Protein AF-A0A497IFX8-F1 (afdb_monomer)

Radius of gyration: 17.58 Å; Cα contacts (8 Å, |Δi|>4): 119; chains: 1; bounding box: 34×21×65 Å

Solvent-accessible surface area (backbone atoms only — not comparable to full-atom values): 5360 Å² total; per-residue (Å²): 134,54,68,55,56,51,52,52,50,53,53,49,53,38,50,75,72,70,38,50,74,76,50,68,42,40,52,40,98,60,76,58,83,64,88,74,44,51,65,51,49,47,52,30,22,76,68,69,72,37,53,37,34,36,35,43,32,28,39,81,51,100,88,43,74,48,70,49,79,44,78,40,41,72,78,72,76,74,76,72,74,74,76,76,80,75,85,126

Sequence (88 aa):
MGMKDEVVKSYKMLKEAGFKVEDIIFEGAMSVKAKDILDRIERLSNERSAFGNIRIVYSVDKNQTRNIVIPVGKAMPEVEEAEEDIGL

Mean predicted aligned error: 10.57 Å

Secondary structure (DSSP, 8-state):
--HHHHHHHHHHHHHHTT-EEEEEEEEESS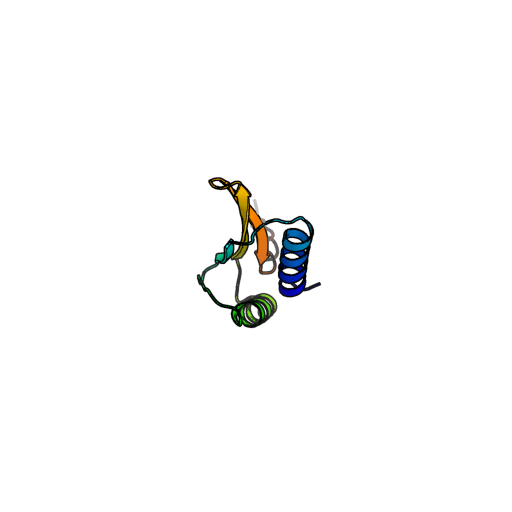EE-STTHHHHHHHHHHTT---EEEEEEEESSSS-EEEEEEEESPPPP-----------

Foldseek 3Di:
DFLLVVVVVVVVVCVVVVWAFDAKWWDWPDTDGDDCVSVVQRVCLVVLNTWTWIWGWIDPDPPDIDTDIDTTHDDDPPPPPPPPCPDD

Structure (mmCIF, N/CA/C/O backbone):
data_AF-A0A497IFX8-F1
#
_entry.id   AF-A0A497IFX8-F1
#
loop_
_atom_site.group_PDB
_atom_site.id
_atom_site.type_symbol
_atom_site.label_atom_id
_atom_site.label_alt_id
_atom_site.label_comp_id
_atom_site.label_asym_id
_atom_site.label_entity_id
_atom_site.label_seq_id
_atom_site.pdbx_PDB_ins_code
_atom_site.Cartn_x
_atom_site.Cartn_y
_atom_site.Cartn_z
_atom_site.occupancy
_atom_site.B_iso_or_equiv
_atom_site.auth_seq_id
_atom_site.auth_comp_id
_atom_site.auth_asym_id
_atom_site.auth_atom_id
_atom_site.pdbx_PDB_model_num
ATOM 1 N N . MET A 1 1 ? 9.529 10.874 -5.273 1.00 63.41 1 MET A N 1
ATOM 2 C CA . MET A 1 1 ? 8.899 9.953 -4.303 1.00 63.41 1 MET A CA 1
ATOM 3 C C . MET A 1 1 ? 8.508 8.704 -5.061 1.00 63.41 1 MET A C 1
ATOM 5 O O . MET A 1 1 ? 8.112 8.840 -6.214 1.00 63.41 1 MET A O 1
ATOM 9 N N . GLY A 1 2 ? 8.717 7.529 -4.471 1.00 77.38 2 GLY A N 1
ATOM 10 C CA . GLY A 1 2 ? 8.323 6.256 -5.078 1.00 77.38 2 GLY A CA 1
ATOM 11 C C . GLY A 1 2 ? 6.865 5.911 -4.778 1.00 77.38 2 GLY A C 1
ATOM 12 O O . GLY A 1 2 ? 6.259 6.485 -3.872 1.00 77.38 2 GLY A O 1
ATOM 13 N N . MET A 1 3 ? 6.317 4.934 -5.501 1.00 84.19 3 MET A N 1
ATOM 14 C CA . MET A 1 3 ? 4.969 4.412 -5.241 1.00 84.19 3 MET A CA 1
ATOM 15 C C . MET A 1 3 ? 4.821 3.948 -3.784 1.00 84.19 3 MET A C 1
ATOM 17 O O . MET A 1 3 ? 3.787 4.180 -3.157 1.00 84.19 3 MET A O 1
ATOM 21 N N . LYS A 1 4 ? 5.863 3.330 -3.211 1.00 83.19 4 LYS A N 1
ATOM 22 C CA . LYS A 1 4 ? 5.829 2.845 -1.828 1.00 83.19 4 LYS A CA 1
ATOM 23 C C . LYS A 1 4 ? 5.633 3.994 -0.845 1.00 83.19 4 LYS A C 1
ATOM 25 O O . LYS A 1 4 ? 4.837 3.873 0.087 1.00 83.19 4 LYS A O 1
ATOM 30 N N . ASP A 1 5 ? 6.318 5.113 -1.070 1.00 86.50 5 ASP A N 1
ATOM 31 C CA . ASP A 1 5 ? 6.187 6.307 -0.236 1.00 86.50 5 ASP A CA 1
ATOM 32 C C . ASP A 1 5 ? 4.762 6.865 -0.290 1.00 86.50 5 ASP A C 1
ATOM 34 O O . ASP A 1 5 ? 4.216 7.262 0.741 1.00 86.50 5 ASP A O 1
ATOM 38 N N . GLU A 1 6 ? 4.139 6.865 -1.470 1.00 87.25 6 GLU A N 1
ATOM 39 C CA . GLU A 1 6 ? 2.751 7.298 -1.647 1.00 87.25 6 GLU A CA 1
ATOM 40 C C . GLU A 1 6 ? 1.774 6.377 -0.921 1.00 87.25 6 GLU A C 1
ATOM 42 O O . GLU A 1 6 ? 0.935 6.865 -0.164 1.00 87.25 6 GLU A O 1
ATOM 47 N N . VAL A 1 7 ? 1.932 5.055 -1.044 1.00 87.38 7 VAL A N 1
ATOM 48 C CA . VAL A 1 7 ? 1.097 4.081 -0.322 1.00 87.38 7 VAL A CA 1
ATOM 49 C C . VAL A 1 7 ? 1.220 4.271 1.191 1.00 87.38 7 VAL A C 1
ATOM 51 O O . VAL A 1 7 ? 0.211 4.335 1.898 1.00 87.38 7 VAL A O 1
ATOM 54 N N . VAL A 1 8 ? 2.448 4.404 1.705 1.00 89.94 8 VAL A N 1
ATOM 55 C CA . VAL A 1 8 ? 2.702 4.610 3.140 1.00 89.94 8 VAL A CA 1
ATOM 56 C C . VAL A 1 8 ? 2.115 5.937 3.617 1.00 89.94 8 VAL A C 1
ATOM 58 O O . VAL A 1 8 ? 1.511 5.988 4.692 1.00 89.94 8 VAL A O 1
ATOM 61 N N . LYS A 1 9 ? 2.260 7.008 2.832 1.00 91.94 9 LYS A N 1
ATOM 62 C CA . LYS A 1 9 ? 1.696 8.322 3.152 1.00 91.94 9 LYS A CA 1
ATOM 63 C C . LYS A 1 9 ? 0.170 8.268 3.200 1.00 91.94 9 LYS A C 1
ATOM 65 O O . LYS A 1 9 ? -0.410 8.689 4.198 1.00 91.94 9 LYS A O 1
ATOM 70 N N . SER A 1 10 ? -0.475 7.700 2.182 1.00 89.69 10 SER A N 1
ATOM 71 C CA . SER A 1 10 ? -1.932 7.548 2.130 1.00 89.69 10 SER A CA 1
ATOM 72 C C . SER A 1 10 ? -2.462 6.694 3.282 1.00 89.69 10 SER A C 1
ATOM 74 O O . SER A 1 10 ? -3.452 7.062 3.911 1.00 89.69 10 SER A O 1
ATOM 76 N N . TYR A 1 11 ? -1.776 5.601 3.628 1.00 88.94 11 TYR A N 1
ATOM 77 C CA . TYR A 1 11 ? -2.133 4.773 4.782 1.00 88.94 11 TYR A CA 1
ATOM 78 C C . TYR A 1 11 ? -2.076 5.550 6.105 1.00 88.94 11 TY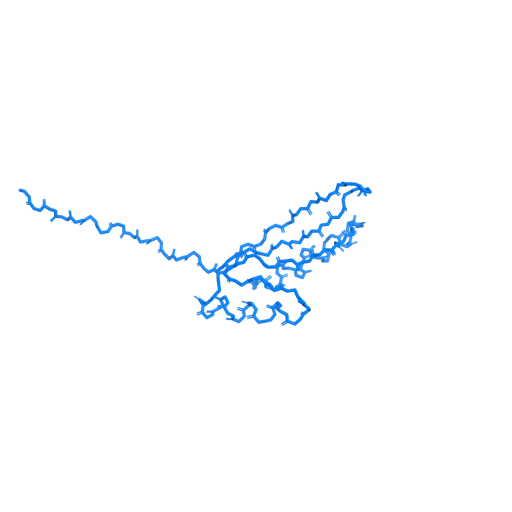R A C 1
ATOM 80 O O . TYR A 1 11 ? -3.000 5.464 6.916 1.00 88.94 11 TYR A O 1
ATOM 88 N N . LYS A 1 12 ? -1.002 6.322 6.328 1.00 92.25 12 LYS A N 1
ATOM 89 C CA . LYS A 1 12 ? -0.850 7.147 7.536 1.00 92.25 12 LYS A CA 1
ATOM 90 C C . LYS A 1 12 ? -1.932 8.219 7.621 1.00 92.25 12 LYS A C 1
ATOM 92 O O . LYS A 1 12 ? -2.586 8.312 8.653 1.00 92.25 12 LYS A O 1
ATOM 97 N N . MET A 1 13 ? -2.182 8.939 6.525 1.00 93.88 13 MET A N 1
ATOM 98 C CA . MET A 1 13 ? -3.228 9.965 6.465 1.00 93.88 13 MET A CA 1
ATOM 99 C C . MET A 1 13 ? -4.613 9.396 6.795 1.00 93.88 13 MET A C 1
ATOM 101 O O . MET A 1 13 ? -5.358 10.002 7.559 1.00 93.88 13 MET A O 1
ATOM 105 N N . LEU A 1 14 ? -4.955 8.214 6.266 1.00 91.25 14 LEU A N 1
ATOM 106 C CA . LEU A 1 14 ? -6.230 7.559 6.573 1.00 91.25 14 LEU A CA 1
ATOM 107 C C . LEU A 1 14 ? -6.342 7.191 8.057 1.00 91.25 14 LEU A C 1
ATOM 109 O O . LEU A 1 14 ? -7.387 7.424 8.661 1.00 91.25 14 LEU A O 1
ATOM 113 N N . LYS A 1 15 ? -5.265 6.673 8.659 1.00 90.56 15 LYS A N 1
ATOM 114 C CA . LYS A 1 15 ? -5.237 6.375 10.097 1.00 90.56 15 LYS A CA 1
ATOM 115 C C . LYS A 1 15 ? -5.363 7.619 10.967 1.00 90.56 15 LYS A C 1
ATOM 117 O O . LYS A 1 15 ? -6.114 7.593 11.935 1.00 90.56 15 LYS A O 1
ATOM 122 N N . GLU A 1 16 ? -4.645 8.687 10.634 1.00 93.94 16 GLU A N 1
ATOM 123 C CA . GLU A 1 16 ? -4.703 9.963 11.359 1.00 93.94 16 GLU A CA 1
ATOM 124 C C . GLU A 1 16 ? -6.095 10.602 11.271 1.00 93.94 16 GLU A C 1
ATOM 126 O O . GLU A 1 16 ? -6.571 11.179 12.244 1.00 93.94 16 GLU A O 1
ATOM 131 N N . ALA A 1 17 ? -6.787 10.422 10.143 1.00 91.75 17 ALA A N 1
ATOM 132 C CA . ALA A 1 17 ? -8.170 10.852 9.949 1.00 91.75 17 ALA A CA 1
ATOM 133 C C . ALA A 1 17 ? -9.220 9.920 10.597 1.00 91.75 17 ALA A C 1
ATOM 135 O O . ALA A 1 17 ? -10.416 10.186 10.496 1.00 91.75 17 ALA A O 1
ATOM 136 N N . GLY A 1 18 ? -8.803 8.832 11.256 1.00 91.19 18 GLY A N 1
ATOM 137 C CA . GLY A 1 18 ? -9.698 7.895 11.942 1.00 91.19 18 GLY A CA 1
ATOM 138 C C . GLY A 1 18 ? -10.384 6.867 11.035 1.00 91.19 18 GLY A C 1
ATOM 139 O O . GLY A 1 18 ? -11.256 6.134 11.501 1.00 91.19 18 GLY A O 1
ATOM 140 N N . PHE A 1 19 ? -9.994 6.767 9.762 1.00 91.88 19 PHE A N 1
ATOM 141 C CA . PHE A 1 19 ? -10.522 5.747 8.861 1.00 91.88 19 PHE A CA 1
ATOM 142 C C . PHE A 1 19 ? -9.876 4.383 9.117 1.00 91.88 19 PHE A C 1
ATOM 144 O O . PHE A 1 19 ? -8.671 4.257 9.362 1.00 91.88 19 PHE A O 1
ATOM 151 N N . LYS A 1 20 ? -10.682 3.324 8.992 1.00 90.94 20 LYS A N 1
ATOM 152 C CA . LYS A 1 20 ? -10.197 1.944 9.029 1.00 90.94 20 LYS A CA 1
ATOM 153 C C . LYS A 1 20 ? -9.797 1.510 7.622 1.00 90.94 20 LYS A C 1
ATOM 155 O O . LYS A 1 20 ? -10.645 1.410 6.743 1.00 90.94 20 LYS A O 1
ATOM 160 N N . VAL A 1 21 ? -8.509 1.242 7.418 1.00 88.50 21 VAL A N 1
ATOM 161 C CA . VAL A 1 21 ? -8.011 0.610 6.188 1.00 88.50 21 VAL A CA 1
ATOM 162 C C . VAL A 1 21 ? -8.321 -0.883 6.252 1.00 88.50 21 VAL A C 1
ATOM 164 O O . VAL A 1 21 ? -7.897 -1.554 7.193 1.00 88.50 21 VAL A O 1
ATOM 167 N N . GLU A 1 22 ? -9.068 -1.378 5.270 1.00 88.38 22 GLU A N 1
ATOM 168 C CA . GLU A 1 22 ? -9.505 -2.774 5.181 1.00 88.38 22 GLU A CA 1
ATOM 169 C C . GLU A 1 22 ? -8.504 -3.627 4.399 1.00 88.38 22 GLU A C 1
ATOM 171 O O . GLU A 1 22 ? -8.145 -4.714 4.846 1.00 88.38 22 GLU A O 1
ATOM 176 N N . ASP A 1 23 ? -8.030 -3.130 3.252 1.00 84.44 23 ASP A N 1
ATOM 177 C CA . ASP A 1 23 ? -7.104 -3.867 2.388 1.00 84.44 23 ASP A CA 1
ATOM 178 C C . ASP A 1 23 ? -6.234 -2.917 1.544 1.00 84.44 23 ASP A C 1
ATOM 180 O O . ASP A 1 23 ? -6.586 -1.757 1.310 1.00 84.44 23 ASP A O 1
ATOM 1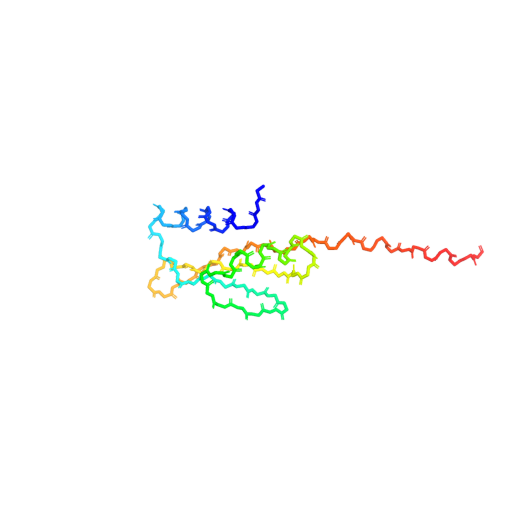84 N N . ILE A 1 24 ? -5.090 -3.419 1.079 1.00 83.50 24 ILE A N 1
ATOM 185 C CA . ILE A 1 24 ? -4.217 -2.758 0.104 1.00 83.50 24 ILE A CA 1
ATOM 186 C C . ILE A 1 24 ? -3.953 -3.760 -1.017 1.00 83.50 24 ILE A C 1
ATOM 188 O O . ILE A 1 24 ? -3.266 -4.762 -0.822 1.00 83.50 24 ILE A O 1
ATOM 192 N N . ILE A 1 25 ? -4.504 -3.485 -2.194 1.00 81.81 25 ILE A N 1
ATOM 193 C CA . ILE A 1 25 ? -4.571 -4.422 -3.316 1.00 81.81 25 ILE A CA 1
ATOM 194 C C . ILE A 1 25 ? -3.768 -3.860 -4.481 1.00 81.81 25 ILE A C 1
ATOM 196 O O . ILE A 1 25 ? -3.961 -2.709 -4.856 1.00 81.81 25 ILE A O 1
ATOM 200 N N . PHE A 1 26 ? -2.914 -4.674 -5.095 1.00 80.06 26 PHE A N 1
ATOM 201 C CA . PHE A 1 26 ? -2.347 -4.360 -6.404 1.00 80.06 26 PHE A CA 1
ATOM 202 C C . PHE A 1 26 ? -3.141 -5.054 -7.517 1.00 80.06 26 PHE A C 1
ATOM 204 O O . PHE A 1 26 ? -3.278 -6.279 -7.527 1.00 80.06 26 PHE A O 1
ATOM 211 N N . GLU A 1 27 ? -3.649 -4.259 -8.452 1.00 75.06 27 GLU A N 1
ATOM 212 C CA . GLU A 1 27 ? -4.332 -4.672 -9.674 1.00 75.06 27 GLU A CA 1
ATOM 213 C C . GLU A 1 27 ? -3.445 -4.342 -10.880 1.00 75.06 27 GLU A C 1
ATOM 215 O O . GLU A 1 27 ? -3.438 -3.220 -11.382 1.00 75.06 27 GLU A O 1
ATOM 220 N N . GLY A 1 28 ? -2.687 -5.329 -11.345 1.00 70.12 28 GLY A N 1
ATOM 221 C CA . GLY A 1 28 ? -1.946 -5.287 -12.606 1.00 70.12 28 GLY A CA 1
ATOM 222 C C . GLY A 1 28 ? -2.006 -6.654 -13.285 1.00 70.12 28 GLY A C 1
ATOM 223 O O . GLY A 1 28 ? -2.801 -7.503 -12.885 1.00 70.12 28 GLY A O 1
ATOM 224 N N . ALA A 1 29 ? -1.120 -6.927 -14.248 1.00 59.44 29 ALA A N 1
ATOM 225 C CA . ALA A 1 29 ? -0.990 -8.268 -14.850 1.00 59.44 29 ALA A CA 1
ATOM 226 C C . ALA A 1 29 ? -0.694 -9.390 -13.820 1.00 59.44 29 ALA A C 1
ATOM 228 O O . ALA A 1 29 ? -0.748 -10.574 -14.140 1.00 59.44 29 ALA A O 1
ATOM 229 N N . MET A 1 30 ? -0.401 -9.019 -12.571 1.00 53.78 30 MET A N 1
ATOM 230 C CA . MET A 1 30 ? -0.2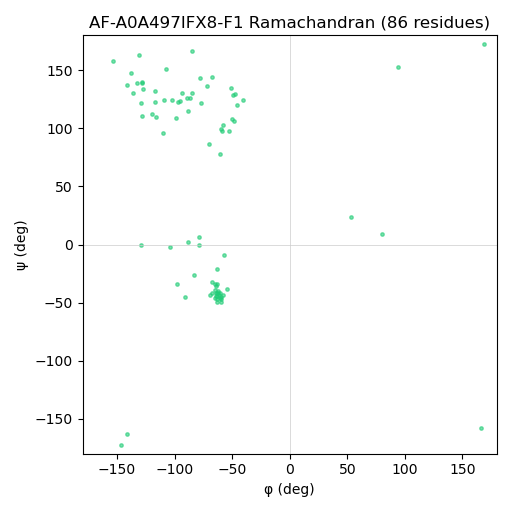94 -9.902 -11.418 1.00 53.78 30 MET A CA 1
ATOM 231 C C . MET A 1 30 ? -1.151 -9.338 -10.274 1.00 53.78 30 MET A C 1
ATOM 233 O O . MET A 1 30 ? -0.902 -8.223 -9.823 1.00 53.78 30 MET A O 1
ATOM 237 N N . SER A 1 31 ? -2.129 -10.097 -9.769 1.00 48.03 31 SER A N 1
ATOM 238 C CA . SER A 1 31 ? -2.790 -9.788 -8.490 1.00 48.03 31 SER A CA 1
ATOM 239 C C . SER A 1 31 ? -2.002 -10.409 -7.348 1.00 48.03 31 SER A C 1
ATOM 241 O O . SER A 1 31 ? -1.746 -11.614 -7.351 1.00 48.03 31 SER A O 1
ATOM 243 N N . VAL A 1 32 ? -1.621 -9.604 -6.356 1.00 54.12 32 VAL A N 1
ATOM 244 C CA . VAL A 1 32 ? -0.823 -10.091 -5.226 1.00 54.12 32 VAL A CA 1
ATOM 245 C C . VAL A 1 32 ? -1.275 -9.451 -3.911 1.00 54.12 32 VAL A C 1
ATOM 247 O O . VAL A 1 32 ? -1.534 -8.252 -3.858 1.00 54.12 32 VAL A O 1
ATOM 250 N N . LYS A 1 33 ? -1.368 -10.261 -2.847 1.00 53.06 33 LYS A N 1
ATOM 251 C CA . LYS A 1 33 ? -1.744 -9.861 -1.479 1.00 53.06 33 LYS A CA 1
ATOM 252 C C . LYS A 1 33 ? -0.594 -10.195 -0.520 1.00 53.06 33 LYS A C 1
ATOM 254 O O . LYS A 1 33 ? -0.336 -11.381 -0.359 1.00 53.06 33 LYS A O 1
ATOM 259 N N . ALA A 1 34 ? 0.094 -9.208 0.076 1.00 52.38 34 ALA A N 1
ATOM 260 C CA . ALA A 1 34 ? 0.867 -9.307 1.341 1.00 52.38 34 ALA A CA 1
ATOM 261 C C . ALA A 1 34 ? 1.760 -8.065 1.599 1.00 52.38 34 ALA A C 1
ATOM 263 O O . ALA A 1 34 ? 1.908 -7.187 0.756 1.00 52.38 34 ALA A O 1
ATOM 264 N N . LYS A 1 35 ? 2.371 -8.017 2.793 1.00 55.38 35 LYS A N 1
ATOM 265 C CA . LYS A 1 35 ? 3.198 -6.922 3.342 1.00 55.38 35 LYS A CA 1
ATOM 266 C C . LYS A 1 35 ? 4.544 -6.702 2.623 1.00 55.38 35 LYS A C 1
ATOM 268 O O . LYS A 1 35 ? 4.965 -5.559 2.500 1.00 55.38 35 LYS A O 1
ATOM 273 N N . ASP A 1 36 ? 5.163 -7.762 2.096 1.00 61.22 36 ASP A N 1
ATOM 274 C CA . ASP A 1 36 ? 6.479 -7.707 1.416 1.00 61.22 36 ASP A CA 1
ATOM 275 C C . ASP A 1 36 ? 6.373 -7.404 -0.091 1.00 61.22 36 ASP A C 1
ATOM 277 O O . ASP A 1 36 ? 7.355 -7.380 -0.834 1.00 61.22 36 ASP A O 1
ATOM 281 N N . ILE A 1 37 ? 5.149 -7.194 -0.572 1.00 70.12 37 ILE A N 1
ATOM 282 C CA . ILE A 1 37 ? 4.837 -7.028 -1.990 1.00 70.12 37 ILE A CA 1
ATOM 283 C C . ILE A 1 37 ? 5.053 -5.602 -2.475 1.00 70.12 37 ILE A C 1
ATOM 285 O O . ILE A 1 37 ? 5.355 -5.423 -3.648 1.00 70.12 37 ILE A O 1
ATOM 289 N N . LEU A 1 38 ? 4.968 -4.603 -1.595 1.00 71.25 38 LEU A N 1
ATOM 290 C CA . LEU A 1 38 ? 5.209 -3.209 -1.975 1.00 71.25 38 LEU A CA 1
ATOM 291 C C . LEU A 1 38 ? 6.640 -3.018 -2.487 1.00 71.25 38 LEU A C 1
ATOM 293 O O . LEU A 1 38 ? 6.828 -2.431 -3.547 1.00 71.25 38 LEU A O 1
ATOM 297 N N . ASP A 1 39 ? 7.620 -3.618 -1.809 1.00 75.25 39 ASP A N 1
ATOM 298 C CA . ASP A 1 39 ? 9.032 -3.574 -2.209 1.00 75.25 39 ASP A CA 1
ATOM 299 C C . ASP A 1 39 ? 9.251 -4.289 -3.546 1.00 75.25 39 ASP A C 1
ATOM 301 O O . ASP A 1 39 ? 9.987 -3.820 -4.418 1.00 75.25 39 ASP A O 1
ATOM 305 N N . ARG A 1 40 ? 8.562 -5.418 -3.742 1.00 72.94 40 ARG A N 1
ATOM 306 C CA . ARG A 1 40 ? 8.635 -6.194 -4.982 1.00 72.94 40 ARG A CA 1
ATOM 307 C C . ARG A 1 40 ? 7.977 -5.467 -6.157 1.00 72.94 40 ARG A C 1
ATOM 309 O O . ARG A 1 40 ? 8.553 -5.457 -7.241 1.00 72.94 40 ARG A O 1
ATOM 316 N N . ILE A 1 41 ? 6.808 -4.857 -5.961 1.00 73.25 41 ILE A N 1
ATOM 317 C CA . ILE A 1 41 ? 6.114 -4.075 -6.994 1.00 73.25 41 ILE A CA 1
ATOM 318 C C . ILE A 1 41 ? 6.913 -2.815 -7.320 1.00 73.25 41 ILE A C 1
ATOM 320 O O . ILE A 1 41 ? 7.053 -2.486 -8.491 1.00 73.25 41 ILE A O 1
ATOM 324 N N . GLU A 1 42 ? 7.463 -2.120 -6.325 1.00 74.62 42 GLU A N 1
ATOM 325 C CA . GLU A 1 42 ? 8.284 -0.929 -6.553 1.00 74.62 42 GLU A CA 1
ATOM 326 C C . GLU A 1 42 ? 9.507 -1.260 -7.409 1.00 74.62 42 GLU A C 1
ATOM 328 O O . GLU A 1 42 ? 9.768 -0.578 -8.403 1.00 74.62 42 GLU A O 1
ATOM 333 N N . ARG A 1 43 ? 10.197 -2.367 -7.105 1.00 74.06 43 ARG A N 1
ATOM 334 C CA . ARG A 1 43 ? 11.304 -2.849 -7.936 1.00 74.06 43 ARG A CA 1
ATOM 335 C C . ARG A 1 43 ? 10.854 -3.164 -9.366 1.00 74.06 43 ARG A C 1
ATOM 337 O O . ARG A 1 43 ? 11.454 -2.658 -10.308 1.00 74.06 43 ARG A O 1
ATOM 344 N N . LEU A 1 44 ? 9.775 -3.932 -9.533 1.00 70.44 44 LEU A N 1
ATOM 345 C CA . LEU A 1 44 ? 9.254 -4.303 -10.856 1.00 70.44 44 LEU A CA 1
ATOM 346 C C . LEU A 1 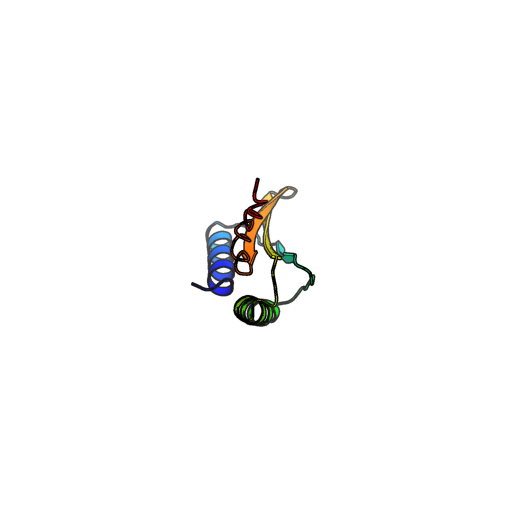44 ? 8.756 -3.091 -11.661 1.00 70.44 44 LEU A C 1
ATOM 348 O O .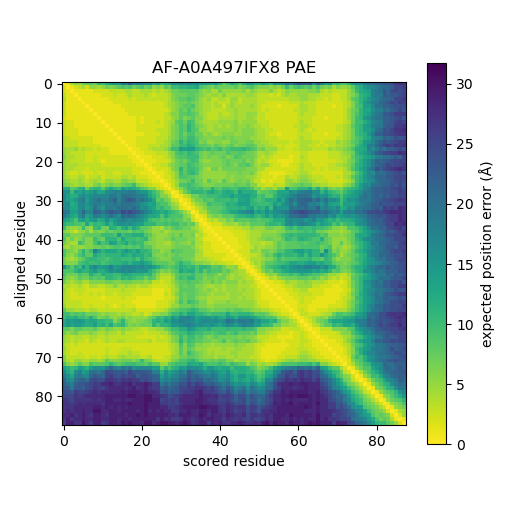 LEU A 1 44 ? 8.938 -3.039 -12.874 1.00 70.44 44 LEU A O 1
ATOM 352 N N . SER A 1 45 ? 8.161 -2.098 -11.001 1.00 70.56 45 SER A N 1
ATOM 353 C CA . SER A 1 45 ? 7.761 -0.825 -11.607 1.00 70.56 45 SER A CA 1
ATOM 354 C C . SER A 1 45 ? 8.982 -0.051 -12.109 1.00 70.56 45 SER A C 1
ATOM 356 O O . SER A 1 45 ? 8.982 0.456 -13.232 1.00 70.56 45 SER A O 1
ATOM 358 N N . ASN A 1 46 ? 10.049 0.010 -11.306 1.00 73.00 46 ASN A N 1
ATOM 359 C CA . ASN A 1 46 ? 11.307 0.656 -11.690 1.00 73.00 46 ASN A CA 1
ATOM 360 C C . ASN A 1 46 ? 11.991 -0.064 -12.865 1.00 73.00 46 ASN A C 1
ATOM 362 O O . ASN A 1 46 ? 12.560 0.586 -13.741 1.00 73.00 46 ASN A O 1
ATOM 366 N N . GLU A 1 47 ? 11.858 -1.388 -12.930 1.00 73.00 47 GLU A N 1
ATOM 367 C CA . GLU A 1 47 ? 12.314 -2.248 -14.031 1.00 73.00 47 GLU A CA 1
ATOM 368 C C . GLU A 1 47 ? 11.364 -2.235 -15.252 1.00 73.00 47 GLU A C 1
ATOM 370 O O . GLU A 1 47 ? 11.550 -3.021 -16.180 1.00 73.00 47 GLU A O 1
ATOM 375 N N . ARG A 1 48 ? 10.328 -1.375 -15.274 1.00 67.69 48 ARG A N 1
ATOM 376 C CA . ARG A 1 48 ? 9.274 -1.317 -16.318 1.00 67.69 48 ARG A CA 1
ATOM 377 C C . ARG A 1 48 ? 8.581 -2.660 -16.592 1.00 67.69 48 ARG A C 1
ATOM 379 O O . ARG A 1 48 ? 8.042 -2.883 -17.670 1.00 67.69 48 ARG A O 1
ATOM 386 N N . SER A 1 49 ? 8.611 -3.556 -15.615 1.00 64.62 49 SER A N 1
ATOM 387 C CA . SER A 1 49 ? 8.109 -4.928 -15.703 1.00 64.62 49 SER A CA 1
ATOM 388 C C . SER A 1 49 ? 6.767 -5.111 -14.986 1.00 64.62 49 SER A C 1
ATOM 390 O O . SER A 1 49 ? 6.191 -6.195 -15.019 1.00 64.62 49 SER A O 1
ATOM 392 N N . ALA A 1 50 ? 6.249 -4.059 -14.342 1.00 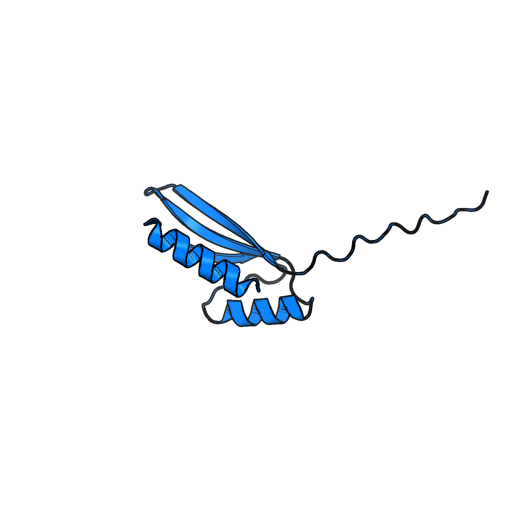67.56 50 ALA A N 1
ATOM 393 C CA . ALA A 1 50 ? 4.914 -4.030 -13.757 1.00 67.56 50 ALA A CA 1
ATOM 394 C C . ALA A 1 50 ? 4.199 -2.713 -14.080 1.00 67.56 50 ALA A C 1
ATOM 396 O O . ALA A 1 50 ? 4.734 -1.629 -13.846 1.00 67.56 50 ALA A O 1
ATOM 397 N N . PHE A 1 51 ? 2.964 -2.843 -14.564 1.00 76.94 51 PHE A N 1
ATOM 398 C CA . PHE A 1 51 ? 2.016 -1.754 -14.777 1.00 76.94 51 PHE A CA 1
ATOM 399 C C . PHE A 1 51 ? 0.699 -2.133 -14.104 1.00 76.94 51 PHE A C 1
ATOM 401 O O . PHE A 1 51 ? 0.287 -3.299 -14.155 1.00 76.94 51 PHE A O 1
ATOM 408 N N . GLY A 1 52 ? 0.052 -1.177 -13.448 1.00 81.94 52 GLY A N 1
ATOM 409 C CA . GLY A 1 52 ? -1.202 -1.435 -12.752 1.00 81.94 52 GLY A CA 1
ATOM 410 C C . GLY A 1 52 ? -1.598 -0.318 -11.803 1.00 81.94 52 GLY A C 1
ATOM 411 O O . GLY A 1 52 ? -1.146 0.815 -11.927 1.00 81.94 52 GLY A O 1
ATOM 412 N N . ASN A 1 53 ? -2.438 -0.656 -10.835 1.00 84.88 53 ASN A N 1
ATOM 413 C CA . ASN A 1 53 ? -2.940 0.256 -9.821 1.00 84.88 53 ASN A CA 1
ATOM 414 C C . ASN A 1 53 ? -2.817 -0.375 -8.440 1.00 84.88 53 ASN A C 1
ATOM 416 O O . ASN A 1 53 ? -3.156 -1.540 -8.254 1.00 84.88 53 ASN A O 1
ATOM 420 N N . ILE A 1 54 ? -2.407 0.403 -7.446 1.00 86.12 54 ILE A N 1
ATOM 421 C CA . ILE A 1 54 ? -2.595 0.046 -6.043 1.00 86.12 54 ILE A CA 1
ATOM 422 C C . ILE A 1 54 ? -3.871 0.710 -5.546 1.00 86.12 54 ILE A C 1
ATOM 424 O O . ILE A 1 54 ? -4.015 1.928 -5.620 1.00 86.12 54 ILE A O 1
ATOM 428 N N . ARG A 1 55 ? -4.797 -0.091 -5.022 1.00 88.75 55 ARG A N 1
ATOM 429 C CA . ARG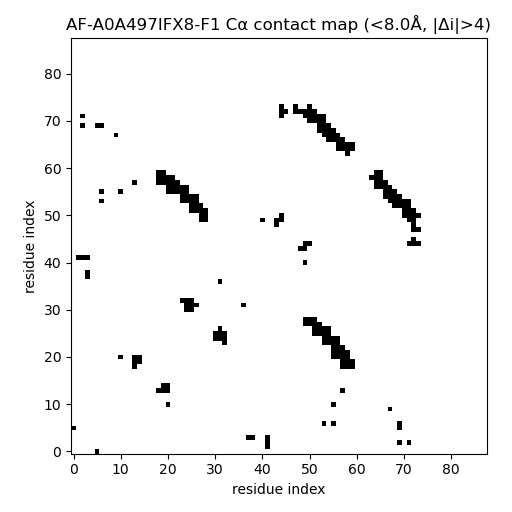 A 1 55 ? -5.997 0.368 -4.329 1.00 88.75 55 ARG A CA 1
ATOM 430 C C . ARG A 1 55 ? -5.819 0.228 -2.829 1.00 88.75 55 ARG A C 1
ATOM 432 O O . ARG A 1 55 ? -5.591 -0.870 -2.333 1.00 88.75 55 ARG A O 1
ATOM 439 N N . ILE A 1 56 ? -5.988 1.325 -2.107 1.00 88.31 56 ILE A N 1
ATOM 440 C CA . ILE A 1 56 ? -6.117 1.316 -0.649 1.00 88.31 56 ILE A CA 1
ATOM 441 C C . ILE A 1 56 ? -7.607 1.401 -0.335 1.00 88.31 56 ILE A C 1
ATOM 443 O O . ILE A 1 56 ? -8.219 2.445 -0.564 1.00 88.31 56 ILE A O 1
ATOM 447 N N . VAL A 1 57 ? -8.181 0.304 0.155 1.00 89.12 57 VAL A N 1
ATOM 448 C CA . VAL A 1 57 ? -9.600 0.190 0.507 1.00 89.12 57 VAL A CA 1
ATOM 449 C C . VAL A 1 57 ? -9.775 0.611 1.961 1.00 89.12 57 VAL A C 1
ATOM 451 O O . VAL A 1 57 ? -9.113 0.073 2.849 1.00 89.12 57 VAL A O 1
ATOM 454 N N . TYR A 1 58 ? -10.669 1.557 2.227 1.00 90.69 58 TYR A N 1
ATOM 455 C CA . TYR A 1 58 ? -10.950 2.034 3.578 1.00 90.69 58 TYR A CA 1
ATOM 456 C C . TYR A 1 58 ? -12.447 2.218 3.821 1.00 90.69 58 TYR A C 1
ATOM 458 O O . TYR A 1 58 ? -13.206 2.562 2.915 1.00 90.69 58 TYR A O 1
ATOM 466 N N . SER A 1 59 ? -12.868 1.986 5.059 1.00 91.56 59 SER A N 1
ATOM 467 C CA . SER A 1 59 ? -14.259 2.109 5.494 1.00 91.56 59 SER A CA 1
ATOM 468 C C . SER A 1 59 ? -14.581 3.551 5.870 1.00 91.56 59 SER A C 1
ATOM 470 O O . SER A 1 59 ? -13.848 4.165 6.646 1.00 91.56 59 SER A O 1
ATOM 472 N N . VAL A 1 60 ? -15.684 4.077 5.336 1.00 88.38 60 VAL A N 1
ATOM 473 C CA . VAL A 1 60 ? -16.228 5.411 5.659 1.00 88.38 60 VAL A CA 1
ATOM 474 C C . VAL A 1 60 ? -17.354 5.300 6.687 1.00 88.38 60 VAL A C 1
ATOM 476 O O . VAL A 1 60 ? -17.484 6.153 7.561 1.00 88.38 60 VAL A O 1
ATOM 479 N N . ASP A 1 61 ? -18.126 4.217 6.619 1.00 84.88 61 ASP A N 1
ATOM 480 C CA . ASP A 1 61 ? -19.129 3.819 7.604 1.00 84.88 61 ASP A CA 1
ATOM 481 C C . ASP A 1 61 ? -19.193 2.275 7.692 1.00 84.88 61 ASP A C 1
ATOM 483 O O . ASP A 1 61 ? -18.347 1.583 7.124 1.00 84.88 61 ASP A O 1
ATOM 487 N N . LYS A 1 62 ? -20.161 1.710 8.432 1.00 76.25 62 LYS A N 1
ATOM 488 C CA . LYS A 1 62 ? -20.257 0.251 8.646 1.00 76.25 62 LYS A CA 1
ATOM 489 C C . LYS A 1 62 ? -20.507 -0.560 7.364 1.00 76.25 62 LYS A C 1
ATOM 491 O O . LYS A 1 62 ? -20.204 -1.748 7.373 1.00 76.25 62 LYS A O 1
ATOM 496 N N . ASN A 1 63 ? -21.034 0.054 6.301 1.00 83.12 63 ASN A N 1
ATOM 497 C CA . ASN A 1 63 ? -21.432 -0.625 5.062 1.00 83.12 63 ASN A CA 1
ATOM 498 C C . ASN A 1 63 ? -20.857 0.022 3.785 1.00 83.12 63 ASN A C 1
ATOM 500 O O . ASN A 1 63 ? -21.118 -0.468 2.688 1.00 83.12 63 ASN A O 1
ATOM 504 N N . GLN A 1 64 ? -20.090 1.106 3.902 1.00 90.44 64 GLN A N 1
ATOM 505 C CA . GLN A 1 64 ? -19.508 1.842 2.787 1.00 90.44 64 GLN A CA 1
ATOM 506 C C . GLN A 1 64 ? -17.984 1.803 2.846 1.00 90.44 64 GLN A C 1
ATOM 508 O O . GLN A 1 64 ? -17.356 2.297 3.787 1.00 90.44 64 GLN A O 1
ATOM 513 N N . THR A 1 65 ? -17.394 1.305 1.764 1.00 91.00 65 THR A N 1
ATOM 514 C CA . THR A 1 65 ? -15.960 1.385 1.499 1.00 91.00 65 THR A CA 1
ATOM 515 C C . THR A 1 65 ? -15.674 2.385 0.381 1.00 91.00 65 THR A C 1
ATOM 517 O O . THR A 1 65 ? -16.494 2.629 -0.508 1.00 91.00 65 THR A O 1
ATOM 520 N N . ARG A 1 66 ? -14.494 2.999 0.438 1.00 92.19 66 ARG A N 1
ATOM 521 C CA . ARG A 1 66 ? -13.926 3.854 -0.607 1.00 92.19 66 ARG A CA 1
ATOM 522 C C . ARG A 1 66 ? -12.495 3.437 -0.892 1.00 92.19 66 ARG A C 1
ATOM 524 O O . ARG A 1 66 ? -11.868 2.749 -0.091 1.00 92.19 66 ARG A O 1
ATOM 531 N N . ASN A 1 67 ? -11.989 3.878 -2.041 1.00 91.62 67 ASN A N 1
ATOM 532 C CA . ASN A 1 67 ? -10.682 3.476 -2.539 1.00 91.62 67 ASN A CA 1
ATOM 533 C C . ASN A 1 67 ? -9.835 4.699 -2.892 1.00 91.62 67 ASN A C 1
ATOM 535 O O . ASN A 1 67 ? -10.307 5.587 -3.601 1.00 91.62 67 ASN A O 1
ATOM 539 N N . ILE A 1 68 ? -8.575 4.704 -2.457 1.00 89.94 68 ILE A N 1
ATOM 540 C CA . ILE A 1 68 ? -7.526 5.555 -3.038 1.00 89.94 68 ILE A CA 1
ATOM 541 C C . ILE A 1 68 ? -6.813 4.730 -4.105 1.00 89.94 68 ILE A C 1
ATOM 543 O O . ILE A 1 68 ? -6.424 3.598 -3.825 1.00 89.94 68 ILE A O 1
ATOM 547 N N . VAL A 1 69 ? -6.653 5.281 -5.309 1.00 88.25 69 VAL A N 1
ATOM 548 C CA . VAL A 1 69 ? -5.979 4.618 -6.434 1.00 88.25 69 VAL A CA 1
ATOM 549 C C . VAL A 1 69 ? -4.636 5.295 -6.683 1.00 88.25 69 VAL A C 1
ATOM 551 O O . VAL A 1 69 ? -4.589 6.503 -6.897 1.00 88.25 69 VAL A O 1
ATOM 554 N N . ILE A 1 70 ? -3.561 4.511 -6.654 1.00 88.19 70 ILE A N 1
ATOM 555 C CA . ILE A 1 70 ? -2.190 4.941 -6.936 1.00 88.19 70 ILE A CA 1
ATOM 556 C C . ILE A 1 70 ? -1.728 4.192 -8.195 1.00 88.19 70 ILE A C 1
ATOM 558 O O . ILE A 1 70 ? -1.554 2.972 -8.127 1.00 88.19 70 ILE A O 1
ATOM 562 N N . PRO A 1 71 ? -1.567 4.865 -9.347 1.00 84.25 71 PRO A N 1
ATOM 563 C CA . PRO A 1 71 ? -1.079 4.219 -10.561 1.00 84.25 71 PRO A CA 1
ATOM 564 C C . PRO A 1 71 ? 0.387 3.792 -10.403 1.00 84.25 71 PRO A C 1
ATOM 566 O O . PRO A 1 71 ? 1.185 4.467 -9.756 1.00 84.25 71 PRO A O 1
ATOM 569 N N . VAL A 1 72 ? 0.740 2.654 -10.997 1.00 83.19 72 VAL A N 1
ATOM 570 C CA . VAL A 1 72 ? 2.066 2.030 -10.909 1.00 83.19 72 VAL A CA 1
ATOM 571 C C . VAL A 1 72 ? 2.590 1.713 -12.304 1.00 83.19 72 VAL A C 1
ATOM 573 O O . VAL A 1 72 ? 1.854 1.209 -13.153 1.00 83.19 72 VAL A O 1
ATOM 576 N N . GLY A 1 73 ? 3.886 1.949 -12.505 1.00 74.56 73 GLY A N 1
ATOM 577 C CA . GLY A 1 73 ? 4.550 1.885 -13.802 1.00 74.56 73 GLY A CA 1
ATOM 578 C C . GLY A 1 73 ? 4.600 3.258 -14.475 1.00 74.56 73 GLY A C 1
ATOM 579 O O . GLY A 1 73 ? 3.777 4.134 -14.218 1.00 74.56 73 GLY A O 1
ATOM 580 N N . LYS A 1 74 ? 5.599 3.478 -15.335 1.00 65.69 74 LYS A N 1
ATOM 581 C CA . LYS A 1 74 ? 5.593 4.645 -16.229 1.00 65.69 74 LYS A CA 1
ATOM 582 C C . LYS A 1 74 ? 4.534 4.400 -17.300 1.00 65.69 74 LYS A C 1
ATOM 584 O O . LYS A 1 74 ? 4.504 3.301 -17.843 1.00 65.69 74 LYS A O 1
ATOM 589 N N . ALA A 1 75 ? 3.714 5.391 -17.650 1.00 54.25 75 ALA A N 1
ATOM 590 C CA . ALA A 1 75 ? 3.044 5.336 -18.946 1.00 54.25 75 ALA A CA 1
ATOM 591 C C . ALA A 1 75 ? 4.129 5.022 -19.988 1.00 54.25 75 ALA A C 1
ATOM 593 O O . ALA A 1 75 ? 5.207 5.633 -19.948 1.00 54.25 75 ALA A O 1
ATOM 594 N N . MET A 1 76 ? 3.909 4.012 -20.837 1.00 49.56 76 MET A N 1
ATOM 595 C CA . MET A 1 76 ? 4.750 3.898 -22.025 1.00 49.56 76 MET A CA 1
ATOM 596 C C . MET A 1 76 ? 4.710 5.279 -22.688 1.00 49.56 76 MET A C 1
ATOM 598 O O . MET A 1 76 ? 3.626 5.873 -22.695 1.00 49.56 76 MET A O 1
ATOM 602 N N . PRO A 1 77 ? 5.855 5.838 -23.130 1.00 44.47 77 PRO A N 1
ATOM 603 C CA . PRO A 1 77 ? 5.795 7.040 -23.949 1.00 44.47 77 PRO A CA 1
ATOM 604 C C . PRO A 1 77 ? 4.741 6.764 -25.016 1.00 44.47 77 PRO A C 1
ATOM 606 O O . PRO A 1 77 ? 4.745 5.657 -25.568 1.00 44.47 77 PRO A O 1
ATOM 609 N N . GLU A 1 78 ? 3.788 7.690 -25.177 1.00 45.19 78 GLU A N 1
ATOM 610 C CA . GLU A 1 78 ? 2.833 7.629 -26.278 1.00 45.19 78 GLU A CA 1
ATOM 611 C C . GLU A 1 78 ? 3.628 7.188 -27.495 1.00 45.19 78 GLU A C 1
ATOM 613 O O . GLU A 1 78 ? 4.695 7.741 -27.782 1.00 45.19 78 GLU A O 1
ATOM 618 N N . VAL A 1 79 ? 3.186 6.099 -28.116 1.00 50.31 79 VAL A N 1
ATOM 619 C CA . VAL A 1 79 ? 3.660 5.792 -29.451 1.00 50.31 79 VAL A CA 1
ATOM 620 C C . VAL A 1 79 ? 3.213 7.018 -30.233 1.00 50.31 79 VAL A C 1
ATOM 622 O O . VAL A 1 79 ? 2.020 7.160 -30.480 1.00 50.31 79 VAL A O 1
ATOM 625 N N . GLU A 1 80 ? 4.130 7.961 -30.474 1.00 46.09 80 GLU A N 1
ATOM 626 C CA . GLU A 1 80 ? 3.986 8.936 -31.545 1.00 46.09 80 GLU A CA 1
ATOM 627 C C . GLU A 1 80 ? 3.613 8.067 -32.734 1.00 46.09 80 GLU A C 1
ATOM 629 O O . GLU A 1 80 ? 4.414 7.231 -33.165 1.00 46.09 80 GLU A O 1
ATOM 634 N N . GLU A 1 81 ? 2.340 8.136 -33.129 1.00 48.75 81 GLU A N 1
ATOM 635 C CA . GLU A 1 81 ? 1.879 7.540 -34.364 1.00 48.75 81 GLU A CA 1
ATOM 636 C C . GLU A 1 81 ? 2.864 8.051 -35.404 1.00 48.75 81 GLU A C 1
ATOM 638 O O . GLU A 1 81 ? 2.933 9.250 -35.674 1.00 48.75 81 GLU A O 1
ATOM 643 N N . ALA A 1 82 ? 3.725 7.155 -35.888 1.00 53.31 82 ALA A N 1
ATOM 644 C CA . ALA A 1 82 ? 4.486 7.428 -37.077 1.00 53.31 82 ALA A CA 1
ATOM 645 C C . ALA A 1 82 ? 3.409 7.695 -38.121 1.00 53.31 82 ALA A C 1
ATOM 647 O O . ALA A 1 82 ? 2.719 6.762 -38.536 1.00 53.31 82 ALA A O 1
ATOM 648 N N . GLU A 1 83 ? 3.199 8.971 -38.447 1.00 52.69 83 GLU A N 1
ATOM 649 C CA . GLU A 1 83 ? 2.537 9.352 -39.677 1.00 52.69 83 GLU A CA 1
ATOM 650 C C . GLU A 1 83 ? 3.327 8.617 -40.759 1.00 52.69 83 GLU A C 1
ATOM 652 O O . GLU A 1 83 ? 4.448 8.990 -41.111 1.00 52.69 83 GLU A O 1
ATOM 657 N N . GLU A 1 84 ? 2.803 7.465 -41.182 1.00 48.62 84 GLU A N 1
ATOM 658 C CA . GLU A 1 84 ? 3.208 6.839 -42.421 1.00 48.62 84 GLU A CA 1
ATOM 659 C C . GLU A 1 84 ? 2.900 7.886 -43.481 1.00 48.62 84 GLU A C 1
ATOM 661 O O . GLU A 1 84 ? 1.754 8.075 -43.890 1.00 48.62 84 GLU A O 1
ATOM 666 N N . ASP A 1 85 ? 3.950 8.616 -43.844 1.00 52.47 85 ASP A N 1
ATOM 667 C CA . ASP A 1 85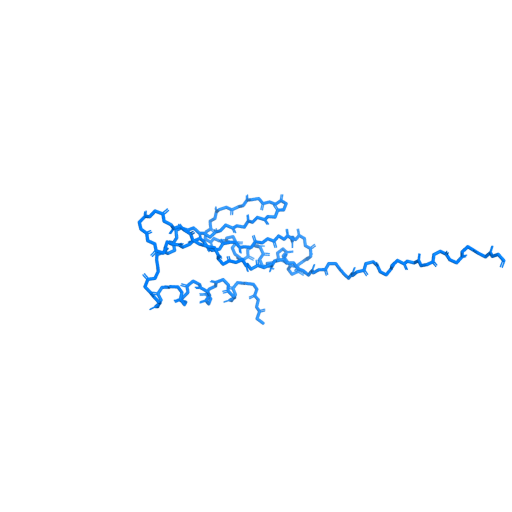 ? 4.045 9.496 -44.991 1.00 52.47 85 ASP A CA 1
ATOM 668 C C . ASP A 1 85 ? 3.820 8.616 -46.229 1.00 52.47 85 ASP A C 1
ATOM 670 O O . ASP A 1 85 ? 4.747 8.128 -46.884 1.00 52.47 85 ASP A O 1
ATOM 674 N N . ILE A 1 86 ? 2.551 8.289 -46.486 1.00 57.38 86 ILE A N 1
ATOM 675 C CA . ILE A 1 86 ? 2.112 7.672 -47.726 1.00 57.38 86 ILE A CA 1
ATOM 676 C C . ILE A 1 86 ? 2.233 8.743 -48.801 1.00 57.38 86 ILE A C 1
ATOM 678 O O . ILE A 1 86 ? 1.299 9.488 -49.087 1.00 57.38 86 ILE A O 1
ATOM 682 N N . GLY A 1 87 ? 3.438 8.819 -49.364 1.00 55.97 87 GLY A N 1
ATOM 683 C CA . GLY A 1 87 ? 3.762 9.676 -50.489 1.00 55.97 87 GLY A CA 1
ATOM 684 C C . GLY A 1 87 ? 2.699 9.582 -51.583 1.00 55.97 87 GLY A C 1
ATOM 685 O O . GLY A 1 87 ? 2.461 8.510 -52.149 1.00 55.97 87 GLY A O 1
ATOM 686 N N . LEU A 1 88 ? 2.085 10.729 -51.869 1.00 42.34 88 LEU A N 1
ATOM 687 C CA . LEU A 1 88 ? 1.263 11.004 -53.042 1.00 42.34 88 LEU A CA 1
ATOM 688 C C . LEU A 1 88 ? 1.849 12.203 -53.785 1.00 42.34 88 LEU A C 1
ATOM 690 O O . LEU A 1 88 ? 2.153 13.218 -53.119 1.00 42.34 88 LEU A O 1
#

pLDDT: mean 74.96, std 15.49, range [42.34, 93.94]